Protein AF-A0A9N9RQM5-F1 (afdb_monomer)

Nearest PDB structures (foldseek):
  3gdj-assembly1_C  TM=2.547E-01  e=1.968E+00  Camelus dromedarius
  3gqp-assembly1_A  TM=2.039E-01  e=1.432E+00  Felis catus
  4oq5-assembly3_C  TM=1.806E-01  e=7.799E+00  Homo sapiens

pLDDT: mean 71.2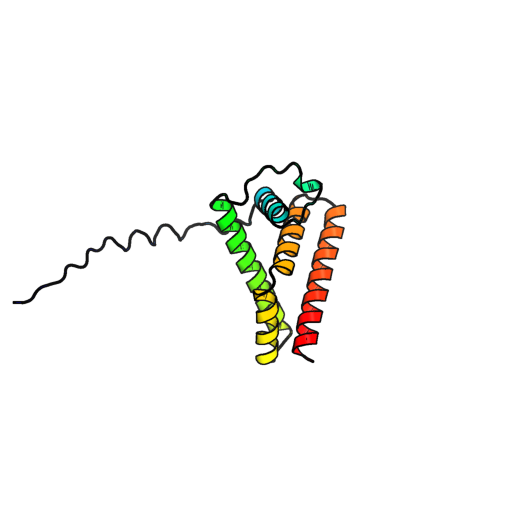, std 15.36, range [34.66, 91.44]

Mean predicted aligned error: 11.85 Å

Radius of gyration: 20.5 Å; Cα contacts (8 Å, |Δi|>4): 94; chains: 1; bounding box: 61×36×61 Å

Structure (mmCIF, N/CA/C/O backbone):
data_AF-A0A9N9RQM5-F1
#
_entry.id   AF-A0A9N9RQM5-F1
#
loop_
_atom_site.group_PDB
_atom_site.id
_atom_site.type_symbol
_atom_site.label_atom_id
_atom_site.label_alt_id
_atom_site.label_comp_id
_atom_site.label_asym_id
_atom_site.label_entity_id
_atom_site.label_seq_id
_atom_site.pdbx_PDB_ins_code
_atom_site.Cartn_x
_atom_site.Cartn_y
_atom_site.Cartn_z
_atom_site.occupancy
_atom_site.B_iso_or_equiv
_atom_site.auth_seq_id
_atom_site.auth_comp_id
_atom_site.auth_asym_id
_atom_site.auth_atom_id
_atom_site.pdbx_PDB_model_num
ATOM 1 N N . MET A 1 1 ? 39.853 -22.533 43.010 1.00 38.47 1 MET A N 1
ATOM 2 C CA . MET A 1 1 ? 40.010 -22.678 41.546 1.00 38.47 1 MET A CA 1
ATOM 3 C C . MET A 1 1 ? 38.904 -21.862 40.899 1.00 38.47 1 MET A C 1
ATOM 5 O O . MET A 1 1 ? 37.770 -22.312 40.886 1.00 38.47 1 MET A O 1
ATOM 9 N N . ASN A 1 2 ? 39.207 -20.633 40.472 1.00 35.62 2 ASN A N 1
ATOM 10 C CA . ASN A 1 2 ? 38.227 -19.718 39.881 1.00 35.62 2 ASN A CA 1
ATOM 11 C C . ASN A 1 2 ? 38.434 -19.708 38.367 1.00 35.62 2 ASN A C 1
ATOM 13 O O . ASN A 1 2 ? 39.427 -19.163 37.888 1.00 35.62 2 ASN A O 1
ATOM 17 N N . SER A 1 3 ? 37.516 -20.332 37.631 1.00 38.16 3 SER A N 1
ATOM 18 C CA . SER A 1 3 ? 37.518 -20.309 36.170 1.00 38.16 3 SER A CA 1
ATOM 19 C C . SER A 1 3 ? 36.866 -19.007 35.709 1.00 38.16 3 SER A C 1
ATOM 21 O O . SER A 1 3 ? 35.669 -18.802 35.899 1.00 38.16 3 SER A O 1
ATOM 23 N N . ARG A 1 4 ? 37.671 -18.086 35.174 1.00 44.53 4 ARG A N 1
ATOM 24 C CA . ARG A 1 4 ? 37.186 -16.876 34.506 1.00 44.53 4 ARG A CA 1
ATOM 25 C C . ARG A 1 4 ? 36.815 -17.250 33.076 1.00 44.53 4 ARG A C 1
ATOM 27 O O . ARG A 1 4 ? 37.693 -17.485 32.252 1.00 44.53 4 ARG A O 1
ATOM 34 N N . THR A 1 5 ? 35.520 -17.290 32.795 1.00 47.38 5 THR A N 1
ATOM 35 C CA . THR A 1 5 ? 34.986 -17.362 31.435 1.00 47.38 5 THR A CA 1
ATOM 36 C C . THR A 1 5 ? 35.332 -16.061 30.714 1.00 47.38 5 THR A C 1
ATOM 38 O O . THR A 1 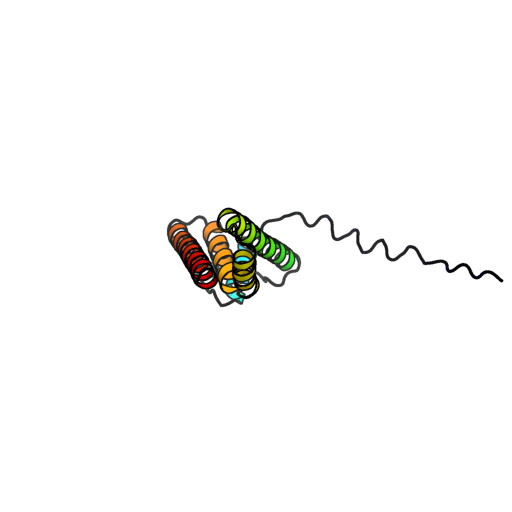5 ? 34.770 -15.007 31.006 1.00 47.38 5 THR A O 1
ATOM 41 N N . ILE A 1 6 ? 36.292 -16.126 29.795 1.00 49.62 6 ILE A N 1
ATOM 42 C CA . ILE A 1 6 ? 36.551 -15.069 28.819 1.00 49.62 6 ILE A CA 1
ATOM 43 C C . ILE A 1 6 ? 35.451 -15.204 27.766 1.00 49.62 6 ILE A C 1
ATOM 45 O O . ILE A 1 6 ? 35.511 -16.087 26.914 1.00 49.62 6 ILE A O 1
ATOM 49 N N . ILE A 1 7 ? 34.412 -14.376 27.865 1.00 50.72 7 ILE A N 1
ATOM 50 C CA . ILE A 1 7 ? 33.445 -14.214 26.779 1.00 50.72 7 ILE A CA 1
ATOM 51 C C . ILE A 1 7 ? 34.133 -13.333 25.738 1.00 50.72 7 ILE A C 1
ATOM 53 O O . ILE A 1 7 ? 34.409 -12.157 25.970 1.00 50.72 7 ILE A O 1
ATOM 57 N N . THR A 1 8 ? 34.488 -13.956 24.623 1.00 43.69 8 THR A N 1
ATOM 58 C CA . THR A 1 8 ? 35.089 -13.347 23.442 1.00 43.69 8 THR A CA 1
ATOM 59 C C . THR A 1 8 ? 34.199 -12.221 22.922 1.00 43.69 8 THR A C 1
ATOM 61 O O . THR A 1 8 ? 33.064 -12.431 22.501 1.00 43.69 8 THR A O 1
ATOM 64 N N . LEU A 1 9 ? 34.747 -11.007 22.955 1.00 40.41 9 LEU A N 1
ATOM 65 C CA . LEU A 1 9 ? 34.150 -9.743 22.528 1.00 40.41 9 LEU A CA 1
ATOM 66 C C . LEU A 1 9 ? 34.090 -9.623 20.987 1.00 40.41 9 LEU A C 1
ATOM 68 O O . LEU A 1 9 ? 34.455 -8.598 20.425 1.00 40.41 9 LEU A O 1
ATOM 72 N N . THR A 1 10 ? 33.709 -10.689 20.283 1.00 47.09 10 THR A N 1
ATOM 73 C CA . THR A 1 10 ? 33.681 -10.737 18.807 1.00 47.09 10 THR A CA 1
ATOM 74 C C . THR A 1 10 ? 32.272 -10.786 18.221 1.00 47.09 10 THR A C 1
ATOM 76 O O . THR A 1 10 ? 32.114 -10.628 17.016 1.00 47.09 10 THR A O 1
ATOM 79 N N . THR A 1 11 ? 31.230 -10.907 19.043 1.00 42.34 11 THR A N 1
ATOM 80 C CA . THR A 1 11 ? 29.828 -10.859 18.589 1.00 42.34 11 THR A CA 1
ATOM 81 C C . THR A 1 11 ? 29.234 -9.451 18.506 1.00 42.34 11 THR A C 1
ATOM 83 O O . THR A 1 11 ? 28.159 -9.298 17.934 1.00 42.34 11 THR A O 1
ATOM 86 N N . LEU A 1 12 ? 29.914 -8.405 18.998 1.00 39.84 12 LEU A N 1
ATOM 87 C CA . LEU A 1 12 ? 29.385 -7.031 18.938 1.00 39.84 12 LEU A CA 1
ATOM 88 C C . LEU A 1 12 ? 29.601 -6.312 17.594 1.00 39.84 12 LEU A C 1
ATOM 90 O O . LEU A 1 12 ? 28.979 -5.284 17.357 1.00 39.84 12 LEU A O 1
ATOM 94 N N . LEU A 1 13 ? 30.437 -6.842 16.696 1.00 40.22 13 LEU A N 1
ATOM 95 C CA . LEU A 1 13 ? 30.751 -6.190 15.413 1.00 40.22 13 LEU A CA 1
ATOM 96 C C . LEU A 1 13 ? 29.764 -6.511 14.276 1.00 40.22 13 LEU A C 1
ATOM 98 O O . LEU A 1 13 ? 29.817 -5.873 13.230 1.00 40.22 13 LEU A O 1
ATOM 102 N N . LEU A 1 14 ? 28.837 -7.454 14.472 1.00 39.91 14 LEU A N 1
ATOM 103 C CA . LEU A 1 14 ? 27.816 -7.798 13.469 1.00 39.91 14 LEU A CA 1
ATOM 104 C C . LEU A 1 14 ? 26.529 -6.964 13.580 1.00 39.91 14 LEU A C 1
ATOM 106 O O . LEU A 1 14 ? 25.704 -7.017 12.676 1.00 39.91 14 LEU A O 1
ATOM 110 N N . LEU A 1 15 ? 26.370 -6.166 14.641 1.00 41.12 15 LEU A N 1
ATOM 111 C CA . LEU A 1 15 ? 25.215 -5.273 14.814 1.00 41.12 15 LEU A CA 1
ATOM 112 C C . LEU A 1 15 ? 25.461 -3.852 14.281 1.00 41.12 15 LEU A C 1
ATOM 114 O O . LEU A 1 15 ? 24.518 -3.090 14.132 1.00 41.12 15 LEU A O 1
ATOM 118 N N . TRP A 1 16 ? 26.704 -3.499 13.943 1.00 36.19 16 TRP A N 1
ATOM 119 C CA . TRP A 1 16 ? 27.095 -2.148 13.506 1.00 36.19 16 TRP A CA 1
ATOM 120 C C . TRP A 1 16 ? 27.118 -1.942 11.983 1.00 36.19 16 TRP A C 1
ATOM 122 O O . TRP A 1 16 ? 27.678 -0.964 11.504 1.00 36.19 16 TRP A O 1
ATOM 132 N N . ASN A 1 17 ? 26.512 -2.844 11.207 1.00 34.66 17 ASN A N 1
ATOM 133 C CA . ASN A 1 17 ? 26.301 -2.644 9.764 1.00 34.66 17 ASN A CA 1
ATOM 134 C C . ASN A 1 17 ? 24.818 -2.504 9.385 1.00 34.66 17 ASN A C 1
ATOM 136 O O . ASN A 1 17 ? 24.489 -2.519 8.204 1.00 34.66 17 ASN A O 1
ATOM 140 N N . ILE A 1 18 ? 23.919 -2.379 10.368 1.00 43.28 18 ILE A N 1
ATOM 141 C CA . ILE A 1 18 ? 22.480 -2.191 10.114 1.00 43.28 18 ILE A CA 1
ATOM 142 C C . ILE A 1 18 ? 22.096 -0.697 10.159 1.00 43.28 18 ILE A C 1
ATOM 144 O O . ILE A 1 18 ? 21.111 -0.295 9.550 1.00 43.28 18 ILE A O 1
ATOM 148 N N . ASP A 1 19 ? 22.918 0.153 10.778 1.00 34.97 19 ASP A N 1
ATOM 149 C CA . ASP A 1 19 ? 22.545 1.529 11.137 1.00 34.97 19 ASP A CA 1
ATOM 150 C C . ASP A 1 19 ? 22.971 2.611 10.136 1.00 34.97 19 ASP A C 1
ATOM 152 O O . ASP A 1 19 ? 23.360 3.698 10.545 1.00 34.97 19 ASP A O 1
ATOM 156 N N . LEU A 1 20 ? 22.901 2.354 8.828 1.00 38.28 20 LEU A N 1
ATOM 157 C CA . LEU A 1 20 ? 23.023 3.414 7.808 1.00 38.28 20 LEU A CA 1
ATOM 158 C C . LEU A 1 20 ? 22.373 3.025 6.469 1.00 38.28 20 LEU A C 1
ATOM 160 O O . LEU A 1 20 ? 22.788 3.490 5.409 1.00 38.28 20 LEU A O 1
ATOM 164 N N . ILE A 1 21 ? 21.324 2.194 6.496 1.00 46.94 21 ILE A N 1
ATOM 165 C CA . ILE A 1 21 ? 20.385 2.169 5.370 1.00 46.94 21 ILE A CA 1
ATOM 166 C C . ILE A 1 21 ? 19.587 3.461 5.501 1.00 46.94 21 ILE A C 1
ATOM 168 O O . ILE A 1 21 ? 18.619 3.534 6.255 1.00 46.94 21 ILE A O 1
ATOM 172 N N . SER A 1 22 ? 20.101 4.502 4.843 1.00 42.66 22 SER A N 1
ATOM 173 C CA . SER A 1 22 ? 19.377 5.725 4.512 1.00 42.66 22 SER A CA 1
ATOM 174 C C . SER A 1 22 ? 17.916 5.382 4.234 1.00 42.66 22 SER A C 1
ATOM 176 O O . SER A 1 22 ? 17.657 4.412 3.521 1.00 42.66 22 SER A O 1
ATOM 178 N N . CYS A 1 23 ? 16.987 6.153 4.804 1.00 52.00 23 CYS A N 1
ATOM 179 C CA . CYS A 1 23 ? 15.567 6.127 4.457 1.00 52.00 23 CYS A CA 1
ATOM 180 C C . CYS A 1 23 ? 15.396 6.556 2.990 1.00 52.00 23 CYS A C 1
ATOM 182 O O . CYS A 1 23 ? 14.928 7.655 2.704 1.00 52.00 23 CYS A O 1
ATOM 184 N N . GLU A 1 24 ? 15.868 5.744 2.053 1.00 65.81 24 GLU A N 1
ATOM 185 C CA . GLU A 1 24 ? 15.597 5.921 0.641 1.00 65.81 24 GLU A CA 1
ATOM 186 C C . GLU A 1 24 ? 14.201 5.370 0.397 1.00 65.81 24 GLU A C 1
ATOM 188 O O . GLU A 1 24 ? 13.954 4.166 0.508 1.00 65.81 24 GLU A O 1
ATOM 193 N N . GLU A 1 25 ? 13.281 6.285 0.100 1.00 79.50 25 GLU A N 1
ATOM 194 C CA . GLU A 1 25 ? 12.002 5.941 -0.505 1.00 79.50 25 GLU A CA 1
ATOM 195 C C . GLU A 1 25 ? 12.253 4.961 -1.666 1.00 79.50 25 GLU A C 1
ATOM 197 O O . GLU A 1 25 ? 13.197 5.154 -2.447 1.00 79.50 25 GLU A O 1
ATOM 202 N N . PRO A 1 26 ? 11.463 3.880 -1.782 1.00 86.75 26 PRO A N 1
ATOM 203 C CA . PRO A 1 26 ? 11.657 2.898 -2.836 1.00 86.75 26 PRO A CA 1
ATOM 204 C C . PRO A 1 26 ? 11.563 3.573 -4.207 1.00 86.75 26 PRO A C 1
ATOM 206 O O . PRO A 1 26 ? 10.676 4.386 -4.462 1.00 86.75 26 PRO A O 1
ATOM 209 N N . SER A 1 27 ? 12.474 3.216 -5.115 1.00 88.56 27 SER A N 1
ATOM 210 C CA . SER A 1 27 ? 12.447 3.770 -6.469 1.00 88.56 27 SER A CA 1
ATOM 211 C C . SER A 1 27 ? 11.174 3.361 -7.216 1.00 88.56 27 SER A C 1
ATOM 213 O O . SER A 1 27 ? 10.526 2.359 -6.888 1.00 88.56 27 SER A O 1
ATOM 215 N N . PHE A 1 28 ? 10.850 4.094 -8.284 1.00 88.31 28 PHE A N 1
ATOM 216 C CA . PHE A 1 28 ? 9.765 3.728 -9.193 1.00 88.31 28 PHE A CA 1
ATOM 217 C C . PHE A 1 28 ? 9.877 2.266 -9.654 1.00 88.31 28 PHE A C 1
ATOM 219 O O . PHE A 1 28 ? 8.900 1.520 -9.604 1.00 88.31 28 PHE A O 1
ATOM 226 N N . GLU A 1 29 ? 11.069 1.829 -10.062 1.00 89.69 29 GLU A N 1
ATOM 227 C CA . GLU A 1 29 ? 11.309 0.470 -10.546 1.00 89.69 29 GLU A CA 1
ATOM 228 C C . GLU A 1 29 ? 11.026 -0.574 -9.463 1.00 89.69 29 GLU A C 1
ATOM 230 O O . GLU A 1 29 ? 10.454 -1.624 -9.759 1.00 89.69 29 GLU A O 1
ATOM 235 N N . CYS A 1 30 ? 11.370 -0.265 -8.210 1.00 90.94 30 CYS A N 1
ATOM 236 C CA . CYS A 1 30 ? 11.059 -1.096 -7.054 1.00 90.94 30 CYS A CA 1
ATOM 237 C C . CYS A 1 30 ? 9.556 -1.234 -6.818 1.00 90.94 30 CYS A C 1
ATOM 239 O O . CYS A 1 30 ? 9.042 -2.351 -6.707 1.00 90.94 30 CYS A O 1
ATOM 241 N N . LEU A 1 31 ? 8.847 -0.106 -6.777 1.00 89.94 31 LEU A N 1
ATOM 242 C CA . LEU A 1 31 ? 7.401 -0.056 -6.562 1.00 89.94 31 LEU A CA 1
ATOM 243 C C . LEU A 1 31 ? 6.635 -0.750 -7.703 1.00 89.94 31 LEU A C 1
ATOM 245 O O . LEU A 1 31 ? 5.712 -1.535 -7.459 1.00 89.94 31 LEU A O 1
ATOM 249 N N . ALA A 1 32 ? 7.047 -0.523 -8.953 1.00 89.38 32 ALA A N 1
ATOM 250 C CA . ALA A 1 32 ? 6.439 -1.115 -10.142 1.00 89.38 32 ALA A CA 1
ATOM 251 C C . ALA A 1 32 ? 6.682 -2.631 -10.228 1.00 89.38 32 ALA A C 1
ATOM 253 O O . ALA A 1 32 ? 5.743 -3.398 -10.467 1.00 89.38 32 ALA A O 1
ATOM 254 N N . ALA A 1 33 ? 7.917 -3.089 -9.985 1.00 90.19 33 ALA A N 1
ATOM 255 C CA . ALA A 1 33 ? 8.244 -4.514 -9.959 1.00 90.19 33 ALA A CA 1
ATOM 256 C C . ALA A 1 33 ? 7.502 -5.247 -8.831 1.00 90.19 33 ALA A C 1
ATOM 258 O O . ALA A 1 33 ? 6.942 -6.324 -9.056 1.00 90.19 33 ALA A O 1
ATOM 259 N N . TYR A 1 34 ? 7.425 -4.639 -7.642 1.00 91.44 34 TYR A N 1
ATOM 260 C CA . TYR A 1 34 ? 6.656 -5.186 -6.528 1.00 91.44 34 TYR A CA 1
ATOM 261 C C . TYR A 1 34 ? 5.170 -5.305 -6.876 1.00 91.44 34 TYR A C 1
ATOM 263 O O . TYR A 1 34 ? 4.596 -6.385 -6.727 1.00 91.44 34 TYR A O 1
ATOM 271 N N . SER A 1 35 ? 4.558 -4.245 -7.411 1.00 88.31 35 SER A N 1
ATOM 272 C CA . SER A 1 35 ? 3.146 -4.248 -7.819 1.00 88.31 35 SER A CA 1
ATOM 273 C C . SER A 1 35 ? 2.851 -5.374 -8.818 1.00 88.31 35 SER A C 1
ATOM 275 O O . SER A 1 35 ? 1.932 -6.172 -8.616 1.00 88.31 35 SER A O 1
ATOM 277 N N . LYS A 1 36 ? 3.708 -5.531 -9.834 1.00 87.50 36 LYS A N 1
ATOM 278 C CA . LYS A 1 36 ? 3.626 -6.619 -10.821 1.00 87.50 36 LYS A CA 1
ATOM 279 C C . LYS A 1 36 ? 3.713 -8.005 -10.169 1.00 87.50 36 LYS A C 1
ATOM 281 O O . LYS A 1 36 ? 2.915 -8.888 -10.480 1.00 87.50 36 LYS A O 1
ATOM 286 N N . SER A 1 37 ? 4.629 -8.194 -9.213 1.00 88.25 37 SER A N 1
ATOM 287 C CA . SER A 1 37 ? 4.796 -9.463 -8.479 1.00 88.25 37 SER A CA 1
ATOM 288 C C . SER A 1 37 ? 3.564 -9.863 -7.654 1.00 88.25 37 SER A C 1
ATOM 290 O O . SER A 1 37 ? 3.321 -11.049 -7.435 1.00 88.25 37 SER A O 1
ATOM 292 N N . ARG A 1 38 ? 2.753 -8.882 -7.233 1.00 87.44 38 ARG A N 1
ATOM 293 C CA . ARG A 1 38 ? 1.492 -9.086 -6.503 1.00 87.44 38 ARG A CA 1
ATOM 294 C C . ARG A 1 38 ? 0.280 -9.262 -7.421 1.00 87.44 38 ARG A C 1
ATOM 296 O O . ARG A 1 38 ? -0.844 -9.316 -6.936 1.00 87.44 38 ARG A O 1
ATOM 303 N N . GLY A 1 39 ? 0.490 -9.355 -8.735 1.00 84.38 39 GLY A N 1
ATOM 304 C CA . GLY A 1 39 ? -0.587 -9.472 -9.718 1.00 84.38 39 GLY A CA 1
ATOM 305 C C . GLY A 1 39 ? -1.300 -8.150 -10.020 1.00 84.38 39 GLY A C 1
ATOM 306 O O . GLY A 1 39 ? -2.283 -8.152 -10.758 1.00 84.38 39 GLY A O 1
ATOM 307 N N . LEU A 1 40 ? -0.797 -7.021 -9.508 1.00 81.31 40 LEU A N 1
ATOM 308 C CA . LEU A 1 40 ? -1.300 -5.676 -9.793 1.00 81.31 40 LEU A CA 1
ATOM 309 C C . LEU A 1 40 ? -0.673 -5.157 -11.094 1.00 81.31 40 LEU A C 1
ATOM 311 O O . LEU A 1 40 ? 0.081 -4.185 -11.111 1.00 81.31 40 LEU A O 1
ATOM 315 N N . ASN A 1 41 ? -0.925 -5.879 -12.184 1.00 76.12 41 ASN A N 1
ATOM 316 C CA . ASN A 1 41 ? -0.312 -5.614 -13.479 1.00 76.12 41 ASN A CA 1
ATOM 317 C C . ASN A 1 41 ? -0.951 -4.384 -14.13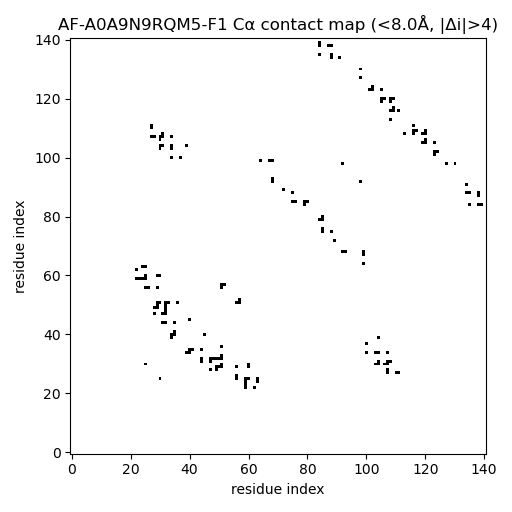7 1.00 76.12 41 ASN A C 1
ATOM 319 O O . ASN A 1 41 ? -2.104 -4.440 -14.558 1.00 76.12 41 ASN A O 1
ATOM 323 N N . GLU A 1 42 ? -0.183 -3.306 -14.276 1.00 81.44 42 GLU A N 1
ATOM 324 C CA . GLU A 1 42 ? -0.542 -2.142 -15.090 1.00 81.44 42 GLU A CA 1
ATOM 325 C C . GLU A 1 42 ? 0.269 -2.161 -16.397 1.00 81.44 42 GLU A C 1
ATOM 327 O O . GLU A 1 42 ? 1.468 -2.473 -16.358 1.00 81.44 42 GLU A O 1
ATOM 332 N N . PRO A 1 43 ? -0.332 -1.824 -17.555 1.00 81.56 43 PRO A N 1
ATOM 333 C CA . PRO A 1 43 ? 0.384 -1.718 -18.827 1.00 81.56 43 PRO A CA 1
ATOM 334 C C . PRO A 1 43 ? 1.642 -0.843 -18.755 1.00 81.56 43 PRO A C 1
ATOM 336 O O . PRO A 1 43 ? 2.649 -1.120 -19.409 1.00 81.56 43 PRO A O 1
ATOM 339 N N . GLU A 1 44 ? 1.607 0.181 -17.910 1.00 83.75 44 GLU A N 1
ATOM 340 C CA . GLU A 1 44 ? 2.688 1.119 -17.651 1.00 83.75 44 GLU A CA 1
ATOM 341 C C . GLU A 1 44 ? 3.880 0.465 -16.953 1.00 83.75 44 GLU A C 1
ATOM 343 O O . GLU A 1 44 ? 4.984 0.973 -17.067 1.00 83.75 44 GLU A O 1
ATOM 348 N N . PHE A 1 45 ? 3.718 -0.682 -16.293 1.00 86.88 45 PHE A N 1
ATOM 349 C CA . PHE A 1 45 ? 4.826 -1.416 -15.672 1.00 86.88 45 PHE A CA 1
ATOM 350 C C . PHE A 1 45 ? 5.436 -2.468 -16.610 1.00 86.88 45 PHE A C 1
ATOM 352 O O . PHE A 1 45 ? 6.419 -3.120 -16.259 1.00 86.88 45 PHE A O 1
ATOM 359 N N . ASN A 1 46 ? 4.891 -2.664 -17.818 1.00 84.50 46 ASN A N 1
ATOM 360 C CA . ASN A 1 46 ? 5.333 -3.735 -18.721 1.00 84.50 46 ASN A CA 1
ATOM 361 C C . ASN A 1 46 ? 6.794 -3.604 -19.163 1.00 84.50 46 ASN A C 1
ATOM 363 O O . ASN A 1 46 ? 7.444 -4.618 -19.413 1.00 84.50 46 ASN A O 1
ATOM 367 N N . HIS A 1 47 ? 7.309 -2.376 -19.235 1.00 84.00 47 HIS A N 1
ATOM 368 C CA . HIS A 1 47 ? 8.699 -2.100 -19.589 1.00 84.00 47 HIS A CA 1
ATOM 369 C C . HIS A 1 47 ? 9.663 -2.224 -18.396 1.00 84.00 47 HIS A C 1
ATOM 371 O O . HIS A 1 47 ? 10.877 -2.195 -18.588 1.00 84.00 47 HIS A O 1
ATOM 377 N N . VAL A 1 48 ? 9.146 -2.393 -17.174 1.00 84.56 48 VAL A N 1
ATOM 378 C CA . VAL A 1 48 ? 9.958 -2.591 -15.973 1.00 84.56 48 VAL A CA 1
ATOM 379 C C . VAL A 1 48 ? 10.355 -4.066 -15.884 1.00 84.56 48 VAL A C 1
ATOM 381 O O . VAL A 1 48 ? 9.533 -4.950 -15.624 1.00 84.56 48 VAL A O 1
ATOM 384 N N . THR A 1 49 ? 11.641 -4.333 -16.114 1.00 82.81 49 THR A N 1
ATOM 385 C CA . THR A 1 49 ? 12.276 -5.655 -15.950 1.00 82.81 49 THR A CA 1
ATOM 386 C C . THR A 1 49 ? 13.053 -5.771 -14.637 1.00 82.81 49 THR A C 1
ATOM 388 O O . THR A 1 49 ? 13.832 -6.705 -14.462 1.00 82.81 49 THR A O 1
ATOM 391 N N . TYR A 1 50 ? 12.888 -4.794 -13.743 1.00 82.12 50 TYR A N 1
ATOM 392 C CA . TYR A 1 50 ? 13.579 -4.725 -12.462 1.00 82.12 50 TYR A CA 1
ATOM 393 C C . TYR A 1 50 ? 13.130 -5.853 -11.525 1.00 82.12 50 TYR A C 1
ATOM 395 O O . TYR A 1 50 ? 11.959 -6.228 -11.498 1.00 82.12 50 TYR A O 1
ATOM 403 N N . ASP A 1 51 ? 14.073 -6.388 -10.756 1.00 81.81 51 ASP A N 1
ATOM 404 C CA . ASP A 1 51 ? 13.840 -7.469 -9.806 1.00 81.81 51 ASP A CA 1
ATOM 405 C C . ASP A 1 51 ? 13.554 -6.898 -8.410 1.00 81.81 51 ASP A C 1
ATOM 407 O O . ASP A 1 51 ? 14.443 -6.381 -7.733 1.00 81.81 51 ASP A O 1
ATOM 411 N N . SER A 1 52 ? 12.306 -7.009 -7.952 1.00 81.06 52 SER A N 1
ATOM 412 C CA . SER A 1 52 ? 11.905 -6.537 -6.621 1.00 81.06 52 SER A CA 1
ATOM 413 C C . SER A 1 52 ? 12.508 -7.353 -5.470 1.00 81.06 52 SER A C 1
ATOM 415 O O . SER A 1 52 ? 12.355 -6.965 -4.314 1.00 81.06 52 SER A O 1
ATOM 417 N N . SER A 1 53 ? 13.173 -8.482 -5.750 1.00 85.56 53 SER A N 1
ATOM 418 C CA . SER A 1 53 ? 13.851 -9.306 -4.740 1.00 85.56 53 SER A CA 1
ATOM 419 C C . SER A 1 53 ? 15.281 -8.851 -4.428 1.00 85.56 53 SER A C 1
ATOM 421 O O . SER A 1 53 ? 15.912 -9.384 -3.513 1.00 85.56 53 SER A O 1
ATOM 423 N N . GLN A 1 54 ? 15.784 -7.834 -5.136 1.00 87.38 54 GLN A N 1
ATOM 424 C CA . GLN A 1 54 ? 17.085 -7.238 -4.846 1.00 87.38 54 GLN A CA 1
ATOM 425 C C . GLN A 1 54 ? 17.134 -6.702 -3.400 1.00 87.38 54 GLN A C 1
ATOM 427 O O . GLN A 1 54 ? 16.185 -6.033 -2.981 1.00 87.38 54 GLN A O 1
ATOM 432 N N . PRO A 1 55 ? 18.217 -6.933 -2.628 1.00 87.25 55 PRO A N 1
ATOM 433 C CA . PRO A 1 55 ? 18.260 -6.619 -1.195 1.00 87.25 55 PRO A CA 1
ATOM 434 C C . PRO A 1 55 ? 17.906 -5.170 -0.842 1.00 87.25 55 PRO A C 1
ATOM 436 O O . PRO A 1 55 ? 17.160 -4.936 0.105 1.00 87.25 55 PRO A O 1
ATOM 439 N N . GLN A 1 56 ? 18.391 -4.205 -1.627 1.00 84.31 56 GLN A N 1
ATOM 440 C CA . GLN A 1 56 ? 18.079 -2.785 -1.459 1.00 84.31 56 GLN A CA 1
ATOM 441 C C . GLN A 1 56 ? 16.590 -2.491 -1.670 1.00 84.31 56 GLN A C 1
ATOM 443 O O . GLN A 1 56 ? 15.992 -1.729 -0.919 1.00 84.31 56 GLN A O 1
ATOM 448 N N . CYS A 1 57 ? 15.974 -3.163 -2.641 1.00 86.81 57 CYS A N 1
ATOM 449 C CA . CYS A 1 57 ? 14.564 -3.010 -2.955 1.00 86.81 57 CYS A CA 1
ATOM 450 C C . CYS A 1 57 ? 13.687 -3.622 -1.865 1.00 86.81 57 CYS A C 1
ATOM 452 O O . CYS A 1 57 ? 12.735 -3.004 -1.405 1.00 86.81 57 CYS A O 1
ATOM 454 N N . VAL A 1 58 ? 14.056 -4.817 -1.395 1.00 89.31 58 VAL A N 1
ATOM 455 C CA . VAL A 1 58 ? 13.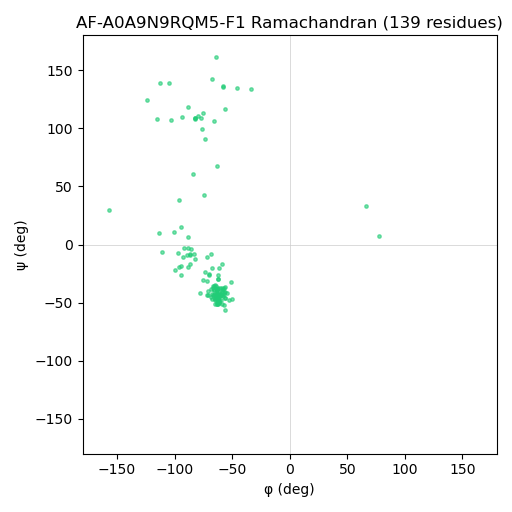383 -5.496 -0.283 1.00 89.31 58 VAL A CA 1
ATOM 456 C C . VAL A 1 58 ? 13.458 -4.654 0.990 1.00 89.31 58 VAL A C 1
ATOM 458 O O . VAL A 1 58 ? 12.455 -4.519 1.688 1.00 89.31 58 VAL A O 1
ATOM 461 N N . ALA A 1 59 ? 14.623 -4.073 1.291 1.00 87.19 59 ALA A N 1
ATOM 462 C CA . ALA A 1 59 ? 14.795 -3.202 2.448 1.00 87.19 59 ALA A CA 1
ATOM 463 C C . ALA A 1 59 ? 13.928 -1.937 2.341 1.00 87.19 59 ALA A C 1
ATOM 465 O O . ALA A 1 59 ? 13.169 -1.656 3.269 1.00 87.19 59 ALA A O 1
ATOM 466 N N . ALA A 1 60 ? 13.978 -1.235 1.204 1.00 85.56 60 ALA A N 1
ATOM 467 C CA . ALA A 1 60 ? 13.188 -0.028 0.967 1.00 85.56 60 ALA A CA 1
ATOM 468 C C . ALA A 1 60 ? 11.676 -0.312 0.993 1.00 85.56 60 ALA A C 1
ATOM 470 O O . ALA A 1 60 ? 10.932 0.367 1.690 1.00 85.56 60 ALA A O 1
ATOM 471 N N . LEU A 1 61 ? 11.210 -1.373 0.324 1.00 88.06 61 LEU A N 1
ATOM 472 C CA . LEU A 1 61 ? 9.796 -1.773 0.318 1.00 88.06 61 LEU A CA 1
ATOM 473 C C . LEU A 1 61 ? 9.302 -2.197 1.702 1.00 88.06 61 LEU A C 1
ATOM 475 O O . LEU A 1 61 ? 8.152 -1.926 2.052 1.00 88.06 61 LEU A O 1
ATOM 479 N N . ARG A 1 62 ? 10.154 -2.852 2.500 1.00 89.31 62 ARG A N 1
ATOM 480 C CA . ARG A 1 62 ? 9.828 -3.193 3.886 1.00 89.31 62 ARG A CA 1
ATOM 481 C C . ARG A 1 62 ? 9.654 -1.933 4.727 1.00 89.31 62 ARG A C 1
ATOM 483 O O . ARG A 1 62 ? 8.623 -1.796 5.374 1.00 89.31 62 ARG A O 1
ATOM 490 N N . GLN A 1 63 ? 10.620 -1.016 4.684 1.00 86.81 63 GLN A N 1
ATOM 491 C CA . GLN A 1 63 ? 10.534 0.255 5.408 1.00 86.81 63 GLN A CA 1
ATOM 492 C C . GLN A 1 63 ? 9.315 1.070 4.967 1.00 86.81 63 GLN A C 1
ATOM 494 O O . GLN A 1 63 ? 8.581 1.578 5.809 1.00 86.81 63 GLN A O 1
ATOM 499 N N . PHE A 1 64 ? 9.052 1.127 3.662 1.00 86.19 64 PHE A N 1
ATOM 500 C CA . PHE A 1 64 ? 7.902 1.823 3.098 1.00 86.19 64 PHE A CA 1
ATOM 501 C C . PHE A 1 64 ? 6.570 1.217 3.556 1.00 86.19 64 PHE A C 1
ATOM 503 O O . PHE A 1 64 ? 5.671 1.930 3.990 1.00 86.19 64 PHE A O 1
ATOM 510 N N . THR A 1 65 ? 6.464 -0.113 3.547 1.00 86.06 65 THR A N 1
ATOM 511 C CA . THR A 1 65 ? 5.294 -0.835 4.069 1.00 86.06 65 THR A CA 1
ATOM 512 C C . THR A 1 65 ? 5.077 -0.560 5.558 1.00 86.06 65 THR A C 1
ATOM 514 O O . THR A 1 65 ? 3.948 -0.318 5.988 1.00 86.06 65 THR A O 1
ATOM 517 N N . ASP A 1 66 ? 6.150 -0.582 6.349 1.00 85.06 66 ASP A N 1
ATOM 518 C CA . ASP A 1 66 ? 6.090 -0.306 7.784 1.00 85.06 66 ASP A CA 1
ATOM 519 C C . ASP A 1 66 ? 5.684 1.156 8.048 1.00 85.06 66 ASP A C 1
ATOM 521 O O . ASP A 1 66 ? 4.850 1.408 8.921 1.00 85.06 66 ASP A O 1
ATOM 525 N N . LYS A 1 67 ? 6.179 2.106 7.241 1.00 83.38 67 LYS A N 1
ATOM 526 C CA . LYS A 1 67 ? 5.770 3.517 7.277 1.00 83.38 67 LYS A CA 1
ATOM 527 C C . LYS A 1 67 ? 4.286 3.684 6.953 1.00 83.38 67 LYS A C 1
ATOM 529 O O . LYS A 1 67 ? 3.577 4.274 7.756 1.00 83.38 67 LYS A O 1
ATOM 534 N N . ILE A 1 68 ? 3.797 3.116 5.844 1.00 81.62 68 ILE A N 1
ATOM 535 C CA . ILE A 1 68 ? 2.371 3.166 5.467 1.00 81.62 68 ILE A CA 1
ATOM 536 C C . ILE A 1 68 ? 1.498 2.677 6.626 1.00 81.62 68 ILE A C 1
ATOM 538 O O . ILE A 1 68 ? 0.526 3.327 7.001 1.00 81.62 68 ILE A O 1
ATOM 542 N N . ARG A 1 69 ? 1.855 1.538 7.229 1.00 78.56 69 ARG A N 1
ATOM 543 C CA . ARG A 1 69 ? 1.111 0.987 8.368 1.00 78.56 69 ARG A CA 1
ATOM 544 C C . ARG A 1 69 ? 1.146 1.913 9.580 1.00 78.56 69 ARG A C 1
ATOM 546 O O . ARG A 1 69 ? 0.116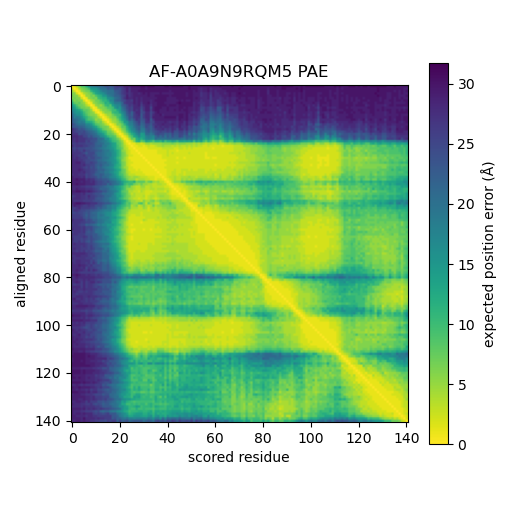 2.077 10.228 1.00 78.56 69 ARG A O 1
ATOM 553 N N . SER A 1 70 ? 2.296 2.515 9.878 1.00 79.00 70 SER A N 1
ATOM 554 C CA . SER A 1 70 ? 2.425 3.493 10.961 1.00 79.00 70 SER A CA 1
ATOM 555 C C . SER A 1 70 ? 1.539 4.718 10.725 1.00 79.00 70 SER A C 1
ATOM 557 O O . SER A 1 70 ? 0.784 5.087 11.620 1.00 79.00 70 SER A O 1
ATOM 559 N N . ASP A 1 71 ? 1.572 5.291 9.520 1.00 75.88 71 ASP A N 1
ATOM 560 C CA . ASP A 1 71 ? 0.785 6.472 9.149 1.00 75.88 71 ASP A CA 1
ATOM 561 C C . ASP A 1 71 ? -0.722 6.190 9.259 1.00 75.88 71 ASP A C 1
ATOM 563 O O . ASP A 1 71 ? -1.482 7.009 9.779 1.00 75.88 71 ASP A O 1
ATOM 567 N N . ILE A 1 72 ? -1.166 4.999 8.835 1.00 74.44 72 ILE A N 1
ATOM 568 C CA . ILE A 1 72 ? -2.558 4.564 9.011 1.00 74.44 72 ILE A CA 1
ATOM 569 C C . ILE A 1 72 ? -2.907 4.499 10.498 1.00 74.44 72 ILE A C 1
ATOM 571 O O . ILE A 1 72 ? -3.923 5.055 10.901 1.00 74.44 72 ILE A O 1
ATOM 575 N N . ILE A 1 73 ? -2.092 3.833 11.322 1.00 74.31 73 ILE A N 1
ATOM 576 C CA . ILE A 1 73 ? -2.350 3.692 12.765 1.00 74.31 73 ILE A CA 1
ATOM 577 C C . ILE A 1 73 ? -2.430 5.066 13.440 1.00 74.31 73 ILE A C 1
ATOM 579 O O . ILE A 1 73 ? -3.334 5.297 14.246 1.00 74.31 73 ILE A O 1
ATOM 583 N N . GLU A 1 74 ? -1.519 5.979 13.100 1.00 73.81 74 GLU A N 1
ATOM 584 C CA . GLU A 1 74 ? -1.528 7.354 13.596 1.00 73.81 74 GLU A CA 1
ATOM 585 C C . GLU A 1 74 ? -2.836 8.054 13.212 1.00 73.81 74 GLU A C 1
ATOM 587 O O . GLU A 1 74 ? -3.561 8.523 14.092 1.00 73.81 74 GLU A O 1
ATOM 592 N N . LYS A 1 75 ? -3.225 8.010 11.932 1.00 71.75 75 LYS A N 1
ATOM 593 C CA . LYS A 1 75 ? -4.491 8.590 11.460 1.00 71.75 75 LYS A CA 1
ATOM 594 C C . LYS A 1 75 ? -5.718 7.963 12.116 1.00 71.75 75 LYS A C 1
ATOM 596 O O . LYS A 1 75 ? -6.658 8.676 12.453 1.00 71.75 75 LYS A O 1
ATOM 601 N N . MET A 1 76 ? -5.708 6.655 12.366 1.00 69.38 76 MET A N 1
ATOM 602 C CA . MET A 1 76 ? -6.784 5.973 13.094 1.00 69.38 76 MET A CA 1
ATOM 603 C C . MET A 1 76 ? -6.873 6.434 14.556 1.00 69.38 76 MET A C 1
ATOM 605 O O . MET A 1 76 ? -7.968 6.537 15.111 1.00 69.38 76 MET A O 1
ATOM 609 N N . SER A 1 77 ? -5.736 6.723 15.190 1.00 68.88 77 SER A N 1
ATOM 610 C CA . SER A 1 77 ? -5.701 7.234 16.564 1.00 68.88 77 SER A CA 1
ATOM 611 C C . SER A 1 77 ? -6.224 8.671 16.687 1.00 68.88 77 SER A C 1
ATOM 613 O O . SER A 1 77 ? -6.736 9.041 17.742 1.00 68.88 77 SER A O 1
ATOM 615 N N . GLU A 1 78 ? -6.162 9.462 15.610 1.00 69.56 78 GLU A N 1
ATOM 616 C CA . GLU A 1 78 ? -6.747 10.810 15.554 1.00 69.56 78 GLU A CA 1
ATOM 617 C C . GLU A 1 78 ? -8.285 10.777 15.497 1.00 69.56 78 GLU A C 1
ATOM 619 O O . GLU A 1 78 ? -8.941 11.683 16.013 1.00 69.56 78 GLU A O 1
ATOM 624 N N . ILE A 1 79 ? -8.869 9.742 14.881 1.00 67.06 79 ILE A N 1
ATOM 625 C CA . ILE A 1 79 ? -10.318 9.651 14.617 1.00 67.06 79 ILE A CA 1
ATOM 626 C C . ILE A 1 79 ? -11.089 8.788 15.623 1.00 67.06 79 ILE A C 1
ATOM 628 O O . ILE A 1 79 ? -12.299 8.957 15.762 1.00 67.06 79 ILE A O 1
ATOM 632 N N . SER A 1 80 ? -10.424 7.871 16.332 1.00 62.41 80 SER A N 1
ATOM 633 C CA . SER A 1 80 ? -11.056 6.974 17.306 1.00 62.41 80 SER A CA 1
ATOM 634 C C . SER A 1 80 ? -10.397 7.095 18.674 1.00 62.41 80 SER A C 1
ATOM 636 O O . SER A 1 80 ? -9.204 6.844 18.825 1.00 62.41 80 SER A O 1
ATOM 638 N N . THR A 1 81 ? -11.197 7.396 19.699 1.00 64.25 81 THR A N 1
ATOM 639 C CA . THR A 1 81 ? -10.742 7.488 21.097 1.00 64.25 81 THR A CA 1
ATOM 640 C C . THR A 1 81 ? -10.990 6.214 21.912 1.00 64.25 81 THR A C 1
ATOM 642 O O . THR A 1 81 ? -10.514 6.124 23.044 1.00 64.25 81 THR A O 1
ATOM 645 N N . ASP A 1 82 ? -11.696 5.214 21.367 1.00 76.81 82 ASP A N 1
ATOM 646 C CA . ASP A 1 82 ? -11.975 3.946 22.053 1.00 76.81 82 ASP A CA 1
ATOM 647 C C . ASP A 1 82 ? -10.851 2.910 21.810 1.00 76.81 82 ASP A C 1
ATOM 649 O O . ASP A 1 82 ? -10.655 2.450 20.678 1.00 76.81 82 ASP A O 1
ATOM 653 N N . PRO A 1 83 ? -10.146 2.448 22.865 1.00 74.19 83 PRO A N 1
ATOM 654 C CA . PRO A 1 83 ? -9.068 1.461 22.747 1.00 74.19 83 PRO A CA 1
ATOM 655 C C . PRO A 1 83 ? -9.482 0.093 22.174 1.00 74.19 83 PRO A C 1
ATOM 657 O O . PRO A 1 83 ? -8.624 -0.697 21.770 1.00 74.19 83 PRO A O 1
ATOM 660 N N . SER A 1 84 ? -10.766 -0.266 22.213 1.00 76.88 84 SER A N 1
ATOM 661 C CA . SER A 1 84 ? -11.290 -1.499 21.611 1.00 76.88 84 SER A CA 1
ATOM 662 C C . SER A 1 84 ? -11.442 -1.367 20.092 1.00 76.88 84 SER A C 1
ATOM 664 O O . SER A 1 84 ? -11.008 -2.257 19.357 1.00 76.88 84 SER A O 1
ATOM 666 N N . GLN A 1 85 ? -11.929 -0.217 19.627 1.00 74.75 85 GLN A N 1
ATOM 667 C CA . GLN A 1 85 ? -12.085 0.117 18.211 1.00 74.75 85 GLN A CA 1
ATOM 668 C C . GLN A 1 85 ? -10.718 0.251 17.545 1.00 74.75 85 GLN A C 1
ATOM 670 O O . GLN A 1 85 ? -10.467 -0.403 16.537 1.00 74.75 85 GLN A O 1
ATOM 675 N N . THR A 1 86 ? -9.781 0.970 18.172 1.00 73.88 86 THR A N 1
ATOM 676 C CA . THR A 1 86 ? -8.394 1.076 17.691 1.00 73.88 86 THR A CA 1
ATOM 677 C C . THR A 1 86 ? -7.737 -0.300 17.542 1.00 73.88 86 THR A C 1
ATOM 679 O O . THR A 1 86 ? -7.067 -0.563 16.547 1.00 73.88 86 THR A O 1
ATOM 682 N N . ARG A 1 87 ? -7.957 -1.229 18.487 1.00 77.50 87 ARG A N 1
ATOM 683 C CA . ARG A 1 87 ? -7.432 -2.605 18.384 1.00 77.50 87 ARG A CA 1
ATOM 684 C C . ARG A 1 87 ? -8.064 -3.398 17.241 1.00 77.50 87 ARG A C 1
ATOM 686 O O . ARG A 1 87 ? -7.342 -4.087 16.525 1.00 77.50 87 ARG A O 1
ATOM 693 N N . CYS A 1 88 ? -9.380 -3.306 17.073 1.00 77.38 88 CYS A N 1
ATOM 694 C CA . CYS A 1 88 ? -10.101 -3.963 15.984 1.00 77.38 88 CYS A CA 1
ATOM 695 C C . CYS A 1 88 ? -9.636 -3.449 14.610 1.00 77.38 88 CYS A C 1
ATOM 697 O O . CYS A 1 88 ? -9.288 -4.241 13.733 1.00 77.38 88 CYS A O 1
ATOM 699 N N . ILE A 1 89 ? -9.534 -2.127 14.460 1.00 73.31 89 ILE A N 1
ATOM 700 C CA . ILE A 1 89 ? -9.078 -1.462 13.238 1.00 73.31 89 ILE A CA 1
ATOM 701 C C . ILE A 1 89 ? -7.628 -1.855 12.924 1.00 73.31 89 ILE A C 1
ATOM 703 O O . ILE A 1 89 ? -7.343 -2.330 11.825 1.00 73.31 89 ILE A O 1
ATOM 707 N N . ASN A 1 90 ? -6.719 -1.767 13.901 1.00 73.56 90 ASN A N 1
ATOM 708 C CA . ASN A 1 90 ? -5.318 -2.158 13.713 1.00 73.56 90 ASN A CA 1
ATOM 709 C C . ASN A 1 90 ? -5.179 -3.618 13.267 1.00 73.56 90 ASN A C 1
ATOM 711 O O . ASN A 1 90 ? -4.345 -3.922 12.415 1.00 73.56 90 ASN A O 1
ATOM 715 N N . ALA A 1 91 ? -6.003 -4.526 13.800 1.00 76.44 91 ALA A N 1
ATOM 716 C CA . ALA A 1 91 ? -5.992 -5.925 13.382 1.00 76.44 91 ALA A CA 1
ATOM 717 C C . ALA A 1 91 ? -6.374 -6.081 11.901 1.00 76.44 91 ALA A C 1
ATOM 719 O O . ALA A 1 91 ? -5.752 -6.868 11.195 1.00 76.44 91 ALA A O 1
ATOM 720 N N . LYS A 1 92 ? -7.337 -5.298 11.399 1.00 73.62 92 LYS A N 1
ATOM 721 C CA . LYS A 1 92 ? -7.725 -5.314 9.980 1.00 73.62 92 LYS A CA 1
ATOM 722 C C . LYS A 1 92 ? -6.586 -4.829 9.079 1.00 73.62 92 LYS A C 1
ATOM 724 O O . LYS A 1 92 ? -6.222 -5.547 8.151 1.00 73.62 92 LYS A O 1
ATOM 729 N N . PHE A 1 93 ? -5.959 -3.701 9.415 1.00 69.69 93 PHE A N 1
ATOM 730 C CA . PHE A 1 93 ? -4.861 -3.109 8.633 1.00 69.69 93 PHE A CA 1
ATOM 731 C C . PHE A 1 93 ? -3.543 -3.885 8.679 1.00 69.69 93 PHE A C 1
ATOM 733 O O . PHE A 1 93 ? -2.744 -3.808 7.750 1.00 69.69 93 PHE A O 1
ATOM 740 N N . THR A 1 94 ? -3.301 -4.642 9.748 1.00 67.88 94 THR A N 1
ATOM 741 C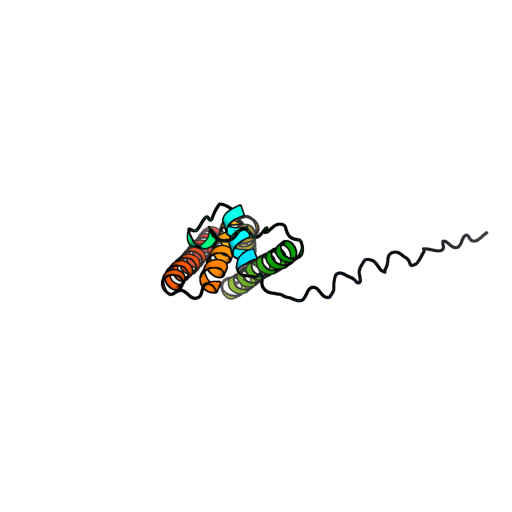 CA . THR A 1 94 ? -2.112 -5.503 9.858 1.00 67.88 94 THR A CA 1
ATOM 742 C C . THR A 1 94 ? -2.318 -6.889 9.247 1.00 67.88 94 THR A C 1
ATOM 744 O O . THR A 1 94 ? -1.334 -7.577 8.989 1.00 67.88 94 THR A O 1
ATOM 747 N N . SER A 1 95 ? -3.570 -7.301 9.010 1.00 65.75 95 SER A N 1
ATOM 748 C CA . SER A 1 95 ? -3.898 -8.626 8.465 1.00 65.75 95 SER A CA 1
ATOM 749 C C . SER A 1 95 ? -4.073 -8.675 6.946 1.00 65.75 95 SER A C 1
ATOM 751 O O . SER A 1 95 ? -3.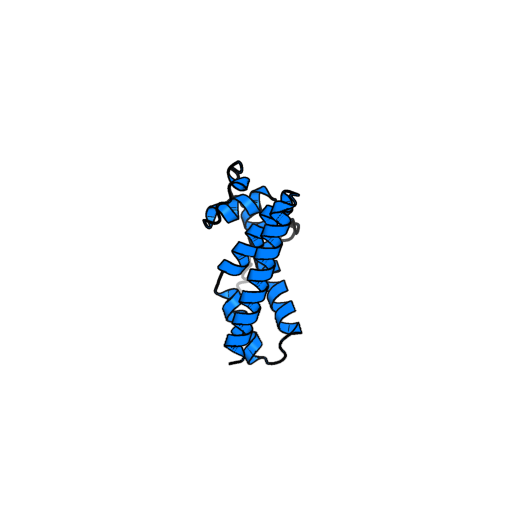872 -9.740 6.366 1.00 65.75 95 SER A O 1
ATOM 753 N N . ASP A 1 96 ? -4.444 -7.561 6.306 1.00 67.00 96 ASP A N 1
ATOM 754 C CA . ASP A 1 96 ? -4.728 -7.519 4.870 1.00 67.00 96 ASP A CA 1
ATOM 755 C C . ASP A 1 96 ? -3.725 -6.628 4.126 1.00 67.00 96 ASP A C 1
ATOM 757 O O . ASP A 1 96 ? -3.761 -5.398 4.204 1.00 67.00 96 ASP A O 1
ATOM 761 N N . ASP A 1 97 ? -2.837 -7.263 3.361 1.00 79.06 97 ASP A N 1
ATOM 762 C CA . ASP A 1 97 ? -1.863 -6.563 2.524 1.00 79.06 97 ASP A CA 1
ATOM 763 C C . ASP A 1 97 ? -2.511 -5.883 1.305 1.00 79.06 97 ASP A C 1
ATOM 765 O O . ASP A 1 97 ? -1.848 -5.095 0.635 1.00 79.06 97 ASP A O 1
ATOM 769 N N . THR A 1 98 ? -3.787 -6.142 0.991 1.00 77.06 98 THR A N 1
ATOM 770 C CA . THR A 1 98 ? -4.478 -5.573 -0.183 1.00 77.06 98 THR A CA 1
ATOM 771 C C . THR A 1 98 ? -4.461 -4.049 -0.164 1.00 77.06 98 THR A C 1
ATOM 773 O O . THR A 1 98 ? -4.150 -3.420 -1.174 1.00 77.06 98 THR A O 1
ATOM 776 N N . PHE A 1 99 ? -4.740 -3.444 0.990 1.00 75.75 99 PHE A N 1
ATOM 777 C CA . PHE A 1 99 ? -4.729 -1.992 1.152 1.00 75.75 99 PHE A CA 1
ATOM 778 C C . PHE A 1 99 ? -3.335 -1.400 0.910 1.00 75.75 99 PHE A C 1
ATOM 780 O O . PHE A 1 99 ? -3.162 -0.508 0.083 1.00 75.75 99 PHE A O 1
ATOM 787 N N . VAL A 1 100 ? -2.323 -1.958 1.579 1.00 81.44 100 VAL A N 1
ATOM 788 C CA . VAL A 1 100 ? -0.922 -1.534 1.446 1.00 81.44 100 VAL A CA 1
ATOM 789 C C . VAL A 1 100 ? -0.432 -1.712 0.008 1.00 81.44 100 VAL A C 1
ATOM 791 O O . VAL A 1 100 ? 0.211 -0.824 -0.545 1.00 81.44 100 VAL A O 1
ATOM 794 N N . ASN A 1 101 ? -0.771 -2.831 -0.634 1.00 84.38 101 ASN A N 1
ATOM 795 C CA . ASN A 1 101 ? -0.387 -3.104 -2.015 1.00 84.38 101 ASN A CA 1
ATOM 796 C C . ASN A 1 101 ? -1.029 -2.105 -2.995 1.00 84.38 101 ASN A C 1
ATOM 798 O O . ASN A 1 101 ? -0.385 -1.723 -3.971 1.00 84.38 101 ASN A O 1
ATOM 802 N N . ASN A 1 102 ? -2.260 -1.648 -2.737 1.00 79.56 102 ASN A N 1
ATOM 803 C CA . ASN A 1 102 ? -2.897 -0.602 -3.541 1.00 79.56 102 ASN A CA 1
ATOM 804 C C . ASN A 1 102 ? -2.220 0.762 -3.363 1.00 79.56 102 ASN A C 1
ATOM 806 O O . ASN A 1 102 ? -2.029 1.456 -4.359 1.00 79.56 102 ASN A O 1
ATOM 810 N N . IL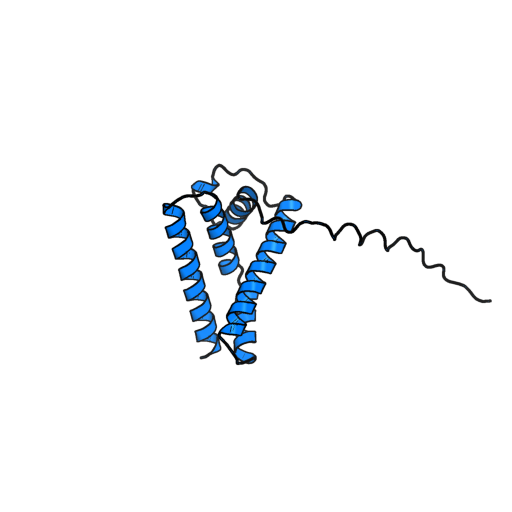E A 1 103 ? -1.785 1.117 -2.149 1.00 79.81 103 ILE A N 1
ATOM 811 C CA . ILE A 1 103 ? -0.979 2.329 -1.924 1.00 79.81 103 ILE A CA 1
ATOM 812 C C . ILE A 1 103 ? 0.343 2.240 -2.690 1.00 79.81 103 ILE A C 1
ATOM 814 O O . ILE A 1 103 ? 0.667 3.144 -3.452 1.00 79.81 103 ILE A O 1
ATOM 818 N N . ILE A 1 104 ? 1.066 1.122 -2.573 1.00 86.19 104 ILE A N 1
ATOM 819 C CA . ILE A 1 104 ? 2.325 0.897 -3.304 1.00 86.19 104 ILE A CA 1
ATOM 820 C C . ILE A 1 104 ? 2.121 1.024 -4.822 1.00 86.19 104 ILE A C 1
ATOM 822 O O . ILE A 1 104 ? 2.939 1.635 -5.511 1.00 86.19 104 ILE A O 1
ATOM 826 N N . LYS A 1 105 ? 1.011 0.495 -5.348 1.00 85.56 105 LYS A N 1
ATOM 827 C CA . LYS A 1 105 ? 0.624 0.675 -6.751 1.00 85.56 105 LYS A CA 1
ATOM 828 C C . LYS A 1 105 ? 0.368 2.149 -7.084 1.00 85.56 105 LYS A C 1
ATOM 830 O O . LYS A 1 105 ? 0.847 2.618 -8.114 1.00 85.56 105 LYS A O 1
ATOM 835 N N . GLY A 1 106 ? -0.391 2.863 -6.253 1.00 79.06 106 GLY A N 1
ATOM 836 C CA . GLY A 1 106 ? -0.669 4.291 -6.426 1.00 79.06 106 GLY A CA 1
ATOM 837 C C . GLY A 1 106 ? 0.616 5.113 -6.494 1.00 79.06 106 GLY A C 1
ATOM 838 O O . GLY A 1 106 ? 0.806 5.886 -7.425 1.00 79.06 106 GLY A O 1
ATOM 839 N N . GLU A 1 107 ? 1.554 4.851 -5.593 1.00 83.06 107 GLU A N 1
ATOM 840 C CA . GLU A 1 107 ? 2.856 5.523 -5.523 1.00 83.06 107 GLU A CA 1
ATOM 841 C C . GLU A 1 107 ? 3.746 5.217 -6.739 1.00 83.06 107 GLU A C 1
ATOM 843 O O . GLU A 1 107 ? 4.364 6.116 -7.323 1.00 83.06 107 GLU A O 1
ATOM 848 N N . ALA A 1 108 ? 3.732 3.965 -7.216 1.00 84.19 108 ALA A N 1
ATOM 849 C CA . ALA A 1 108 ? 4.381 3.594 -8.475 1.00 84.19 108 ALA A CA 1
ATOM 850 C C . ALA A 1 108 ? 3.814 4.391 -9.663 1.00 84.19 108 ALA A C 1
ATOM 852 O O . ALA A 1 108 ? 4.552 4.801 -10.560 1.00 84.19 108 ALA A O 1
ATOM 853 N N . LEU A 1 109 ? 2.497 4.613 -9.683 1.00 82.56 109 LEU A N 1
ATOM 854 C CA . LEU A 1 109 ? 1.834 5.393 -10.721 1.00 82.56 109 LEU A CA 1
ATOM 855 C C . LEU A 1 109 ? 2.148 6.898 -10.590 1.00 82.56 109 LEU A C 1
ATOM 857 O O . LEU A 1 109 ? 2.479 7.530 -11.594 1.00 82.56 109 LEU A O 1
ATOM 861 N N . ALA A 1 110 ? 2.120 7.471 -9.385 1.00 78.44 110 ALA A N 1
ATOM 862 C CA . ALA A 1 110 ? 2.442 8.886 -9.138 1.00 78.44 110 ALA A CA 1
ATOM 863 C C . ALA A 1 110 ? 3.842 9.245 -9.639 1.00 78.44 110 ALA A C 1
ATOM 865 O O . ALA A 1 110 ? 4.032 10.266 -10.304 1.00 78.44 110 ALA A O 1
ATOM 866 N N . SER A 1 111 ? 4.802 8.353 -9.390 1.00 78.38 111 SER A N 1
ATOM 867 C CA . SER A 1 111 ? 6.205 8.506 -9.788 1.00 78.38 111 SER A CA 1
ATOM 868 C C . SER A 1 111 ? 6.414 8.661 -11.302 1.00 78.38 111 SER A C 1
ATOM 870 O O . SER A 1 111 ? 7.466 9.120 -11.737 1.00 78.38 111 SER A O 1
ATOM 872 N N . LEU A 1 112 ? 5.415 8.318 -12.123 1.00 73.56 112 LEU A N 1
ATOM 873 C CA . LEU A 1 112 ? 5.464 8.466 -13.578 1.00 73.56 112 LEU A CA 1
ATOM 874 C C . LEU A 1 112 ? 4.978 9.837 -14.094 1.00 73.56 112 LEU A C 1
ATOM 876 O O . LEU A 1 112 ? 5.028 10.063 -15.301 1.00 73.56 112 LEU A O 1
ATOM 880 N N . GLY A 1 113 ? 4.504 10.741 -13.226 1.00 63.28 113 GLY A N 1
ATOM 881 C CA . GLY A 1 113 ? 4.220 12.143 -13.575 1.00 63.28 113 GLY A CA 1
ATOM 882 C C . GLY A 1 113 ? 3.075 12.380 -14.574 1.00 63.28 113 GLY A C 1
ATOM 883 O O . GLY A 1 113 ? 3.142 13.321 -15.363 1.00 63.28 113 GLY A O 1
ATOM 884 N N . ASP A 1 114 ? 2.031 11.545 -14.561 1.00 64.25 114 ASP A N 1
ATOM 885 C CA . ASP A 1 114 ? 0.930 11.561 -15.541 1.00 64.25 114 ASP A CA 1
ATOM 886 C C . ASP A 1 114 ? -0.419 11.981 -14.914 1.00 64.25 114 ASP A C 1
ATOM 888 O O . ASP A 1 114 ? -0.773 11.540 -13.820 1.00 64.25 114 ASP A O 1
ATOM 892 N N . LYS A 1 115 ? -1.209 12.804 -15.619 1.00 58.38 115 LYS A N 1
ATOM 893 C CA . LYS A 1 115 ? -2.542 13.249 -15.172 1.00 58.38 115 LYS A CA 1
ATOM 894 C C . LYS A 1 115 ? -3.564 12.116 -15.108 1.00 58.38 115 LYS A C 1
ATOM 896 O O . LYS A 1 115 ? -4.347 12.097 -14.166 1.00 58.38 115 LYS A O 1
ATOM 901 N N . GLU A 1 116 ? -3.532 11.160 -16.037 1.00 66.00 116 GLU A N 1
ATOM 902 C CA . GLU A 1 116 ? -4.403 9.972 -15.973 1.00 66.00 116 GLU A CA 1
ATOM 903 C C . GLU A 1 116 ? -4.091 9.142 -14.714 1.00 66.00 116 GLU A C 1
ATOM 905 O O . GLU A 1 116 ? -4.964 8.538 -14.091 1.00 66.00 116 GLU A O 1
ATOM 910 N N . LYS A 1 117 ? -2.836 9.186 -14.255 1.00 61.78 117 LYS A N 1
ATOM 911 C CA . LYS A 1 117 ? -2.425 8.533 -13.010 1.00 61.78 117 LYS A CA 1
ATOM 912 C C . LYS A 1 117 ? -2.886 9.277 -11.772 1.00 61.78 117 LYS A C 1
ATOM 914 O O . LYS A 1 117 ? -3.186 8.611 -10.793 1.00 61.78 117 LYS A O 1
ATOM 919 N N . SER A 1 118 ? -3.026 10.602 -11.816 1.00 55.88 118 SER A N 1
ATOM 920 C CA . SER A 1 118 ? -3.670 11.355 -10.730 1.00 55.88 118 SER A CA 1
ATOM 921 C C . SER A 1 118 ? -5.105 10.877 -10.489 1.00 55.88 118 SER A C 1
ATOM 923 O O . SER A 1 118 ? -5.531 10.795 -9.342 1.00 55.88 118 SER A O 1
ATOM 925 N N . GLU A 1 119 ? -5.838 10.521 -11.548 1.00 63.97 119 GLU A N 1
ATOM 926 C CA . GLU A 1 119 ? -7.183 9.944 -11.432 1.00 63.97 119 GLU A CA 1
ATOM 927 C C . GLU A 1 119 ? -7.133 8.512 -10.868 1.00 63.97 119 GLU A C 1
ATOM 929 O O . GLU A 1 119 ? -7.920 8.172 -9.984 1.00 63.97 119 GLU A O 1
ATOM 934 N N . LYS A 1 120 ? -6.155 7.689 -11.286 1.00 64.94 120 LYS A N 1
ATOM 935 C CA . LYS A 1 120 ? -5.912 6.357 -10.690 1.00 64.94 120 LYS A CA 1
ATOM 936 C C . LYS A 1 120 ? -5.510 6.438 -9.206 1.00 64.94 120 LYS A C 1
ATOM 938 O O . LYS A 1 120 ? -5.956 5.604 -8.424 1.00 64.94 120 LYS A O 1
ATOM 943 N N . LEU A 1 121 ? -4.698 7.422 -8.809 1.00 65.00 121 LEU A N 1
ATOM 944 C CA . LEU A 1 121 ? -4.330 7.684 -7.412 1.00 65.00 121 LEU A CA 1
ATOM 945 C C . LEU A 1 121 ? -5.533 8.112 -6.591 1.00 65.00 121 LEU A C 1
ATOM 947 O O . LEU A 1 121 ? -5.761 7.539 -5.536 1.00 65.00 121 LEU A O 1
ATOM 951 N N . SER A 1 122 ? -6.333 9.048 -7.101 1.00 63.56 122 SER A N 1
ATOM 952 C CA . SER A 1 122 ? -7.560 9.465 -6.427 1.00 63.56 122 SER A CA 1
ATOM 953 C C . SER A 1 122 ? -8.499 8.275 -6.199 1.00 63.56 122 SER A C 1
ATOM 955 O O . SER A 1 122 ? -9.072 8.150 -5.124 1.00 63.56 122 SER A O 1
ATOM 957 N N . ALA A 1 123 ? -8.581 7.329 -7.143 1.00 65.25 123 ALA A N 1
ATOM 958 C CA . ALA A 1 123 ? -9.325 6.085 -6.942 1.00 65.25 123 ALA A CA 1
ATOM 959 C C . ALA A 1 123 ? -8.708 5.163 -5.867 1.00 65.25 123 ALA A C 1
ATOM 961 O O . ALA A 1 123 ? -9.449 4.510 -5.133 1.00 65.25 123 ALA A O 1
ATOM 962 N N . VAL A 1 124 ? -7.375 5.105 -5.744 1.00 65.62 124 VAL A N 1
ATOM 963 C CA . VAL A 1 124 ? -6.679 4.379 -4.662 1.00 65.62 124 VAL A CA 1
ATOM 964 C C . VAL A 1 124 ? -6.928 5.041 -3.306 1.00 65.62 124 VAL A C 1
ATOM 966 O O . VAL A 1 124 ? -7.193 4.337 -2.336 1.00 65.62 124 VAL A O 1
ATOM 969 N N . GLU A 1 125 ? -6.885 6.370 -3.236 1.00 65.50 125 GLU A N 1
ATOM 970 C CA . GLU A 1 125 ? -7.193 7.151 -2.035 1.00 65.50 125 GLU A CA 1
ATOM 971 C C . GLU A 1 125 ? -8.657 6.976 -1.619 1.00 65.50 125 GLU A C 1
ATOM 973 O O . GLU A 1 125 ? -8.930 6.719 -0.451 1.00 65.50 125 GLU A O 1
ATOM 978 N N . SER A 1 126 ? -9.600 7.021 -2.565 1.00 67.81 126 SER A N 1
ATOM 979 C CA . SER A 1 126 ? -11.015 6.746 -2.293 1.00 67.81 126 SER A CA 1
ATOM 980 C C . SER A 1 126 ? -11.246 5.302 -1.852 1.00 67.81 126 SER A C 1
ATOM 982 O O . SER A 1 126 ? -11.958 5.076 -0.881 1.00 67.81 126 SER A O 1
ATOM 984 N N . PHE A 1 127 ? -10.604 4.314 -2.490 1.00 67.31 127 PHE A N 1
ATOM 985 C CA . PHE A 1 127 ? -10.642 2.927 -2.012 1.00 67.31 127 PHE A CA 1
ATOM 986 C C . PHE A 1 127 ? -10.088 2.822 -0.590 1.00 67.31 127 PHE A C 1
ATOM 988 O O . PHE A 1 127 ? -10.631 2.098 0.246 1.00 67.31 127 PHE A O 1
ATOM 995 N N . ALA A 1 128 ? -9.006 3.548 -0.311 1.00 64.38 128 ALA A N 1
ATOM 996 C CA . ALA A 1 128 ? -8.408 3.561 1.001 1.00 64.38 128 ALA A CA 1
ATOM 997 C C . ALA A 1 128 ? -9.372 4.152 2.045 1.00 64.38 128 ALA A C 1
ATOM 999 O O . ALA A 1 128 ? -9.601 3.556 3.097 1.00 64.38 128 ALA A O 1
ATOM 1000 N N . GLU A 1 129 ? -10.003 5.277 1.733 1.00 67.06 129 GLU A N 1
ATOM 1001 C CA . GLU A 1 129 ? -11.015 5.912 2.573 1.00 67.06 129 GLU A CA 1
ATOM 1002 C C . GLU A 1 129 ? -12.241 5.009 2.792 1.00 67.06 129 GLU A C 1
ATOM 1004 O O . GLU A 1 129 ? -12.702 4.858 3.926 1.00 67.06 129 GLU A O 1
ATOM 1009 N N . GLU A 1 130 ? -12.741 4.346 1.748 1.00 67.88 130 GLU A N 1
ATOM 1010 C CA . GLU A 1 130 ? -13.852 3.393 1.833 1.00 67.88 130 GLU A CA 1
ATOM 1011 C C . GLU A 1 130 ? -13.498 2.181 2.702 1.00 67.88 130 GLU A C 1
ATOM 1013 O O . GLU A 1 130 ? -14.289 1.776 3.558 1.00 67.88 130 GLU A O 1
ATOM 1018 N N . PHE A 1 131 ? -12.300 1.614 2.534 1.00 67.94 131 PHE A N 1
ATOM 1019 C CA . PHE A 1 131 ? -11.821 0.488 3.334 1.00 67.94 131 PHE A CA 1
ATOM 1020 C C . PHE A 1 131 ? -11.630 0.884 4.805 1.00 67.94 131 PHE A C 1
ATOM 1022 O O . PHE A 1 131 ? -12.065 0.153 5.695 1.00 67.94 131 PHE A O 1
ATOM 1029 N N . ILE A 1 132 ? -11.051 2.062 5.067 1.00 67.56 132 ILE A N 1
ATOM 1030 C CA . ILE A 1 132 ? -10.947 2.667 6.404 1.00 67.56 132 ILE A CA 1
ATOM 1031 C C . ILE A 1 132 ? -12.335 2.824 7.025 1.00 67.56 132 ILE A C 1
ATOM 1033 O O . ILE A 1 132 ? -12.579 2.345 8.131 1.00 67.56 132 ILE A O 1
ATOM 1037 N N . THR A 1 133 ? -13.265 3.443 6.303 1.00 69.00 133 THR A N 1
ATOM 1038 C CA . THR A 1 133 ? -14.629 3.704 6.775 1.00 69.00 133 THR A CA 1
ATOM 1039 C C . THR A 1 133 ? -15.381 2.404 7.042 1.00 69.00 133 THR A C 1
ATOM 1041 O O . THR A 1 133 ? -16.103 2.297 8.035 1.00 69.00 133 THR A O 1
ATOM 1044 N N . SER A 1 134 ? -15.183 1.388 6.200 1.00 72.00 134 SER A N 1
ATOM 1045 C CA . SER A 1 134 ? -15.738 0.047 6.381 1.00 72.00 134 SER A CA 1
ATOM 1046 C C . SER A 1 134 ? -15.160 -0.638 7.621 1.00 72.00 134 SER A C 1
ATOM 1048 O O . SER A 1 134 ? -15.918 -1.156 8.443 1.00 72.00 134 SER A O 1
ATOM 1050 N N . ALA A 1 135 ? -13.837 -0.584 7.808 1.00 68.75 135 ALA A N 1
ATOM 1051 C CA . ALA A 1 135 ? -13.163 -1.132 8.980 1.00 68.75 135 ALA A CA 1
ATOM 1052 C C . ALA A 1 135 ? -13.670 -0.467 10.265 1.00 68.75 135 ALA A C 1
ATOM 1054 O O . ALA A 1 135 ? -14.080 -1.173 11.185 1.00 68.75 135 ALA A O 1
ATOM 1055 N N . ILE A 1 136 ? -13.744 0.868 10.288 1.00 69.06 136 ILE A N 1
ATOM 1056 C CA . ILE A 1 136 ? -14.326 1.644 11.389 1.00 69.06 136 ILE A CA 1
ATOM 1057 C C . ILE A 1 136 ? -15.766 1.196 11.634 1.00 69.06 136 ILE A C 1
ATOM 1059 O O . ILE A 1 136 ? -16.069 0.723 12.722 1.00 69.06 136 ILE A O 1
ATOM 1063 N N . SER A 1 137 ? -16.636 1.247 10.624 1.00 72.81 137 SER A N 1
ATOM 1064 C CA . SER A 1 137 ? -18.054 0.876 10.754 1.00 72.81 137 SER A CA 1
ATOM 1065 C C . SER A 1 137 ? -18.241 -0.549 11.284 1.00 72.81 137 SER A C 1
ATOM 1067 O O . SER A 1 137 ? -19.129 -0.788 12.095 1.00 72.81 137 SER A O 1
ATOM 1069 N N . SER A 1 138 ? -17.377 -1.486 10.881 1.00 72.81 138 SER A N 1
ATOM 1070 C CA . SER A 1 138 ? -17.399 -2.874 11.362 1.00 72.81 138 SER A CA 1
ATOM 1071 C C . SER A 1 138 ? -16.887 -3.051 12.795 1.00 72.81 138 SER A C 1
ATOM 1073 O O . SER A 1 138 ? -17.224 -4.037 13.439 1.00 72.81 138 SER A O 1
ATOM 1075 N N . CYS A 1 139 ? -16.063 -2.122 13.281 1.00 73.94 139 CYS A N 1
ATOM 1076 C CA . CYS A 1 139 ? -15.524 -2.112 14.640 1.00 73.94 139 CYS A CA 1
ATOM 1077 C C . CYS A 1 139 ? -16.370 -1.260 15.606 1.00 73.94 139 CYS A C 1
ATOM 1079 O O . CYS A 1 139 ? -16.234 -1.414 16.818 1.00 73.94 139 CYS A O 1
ATOM 1081 N N . LEU A 1 140 ? -17.209 -0.359 15.078 1.00 66.31 140 LEU A N 1
ATOM 1082 C CA . LEU A 1 140 ? -18.180 0.461 15.814 1.00 66.31 140 LEU A CA 1
ATOM 1083 C C . LEU A 1 140 ? -19.552 -0.218 15.985 1.00 66.31 140 LEU A C 1
ATOM 1085 O O . LEU A 1 140 ? -20.337 0.233 16.820 1.00 66.31 140 LEU A O 1
ATOM 1089 N N . GLY A 1 141 ? -19.853 -1.223 15.155 1.00 58.50 141 GLY A N 1
ATOM 1090 C CA . GLY A 1 141 ? -21.142 -1.922 15.080 1.00 58.50 141 GLY A CA 1
ATOM 1091 C C . GLY A 1 141 ? -21.263 -3.141 15.981 1.00 58.50 141 GLY A C 1
ATOM 1092 O O . GLY A 1 141 ? -20.252 -3.853 16.168 1.00 58.50 141 GLY A O 1
#

Foldseek 3Di:
DDDDPPPDPPVPVVVVVPPPLPLDQADLLLLLQLLVVVVVDDPVSPPRPDDNPPPNSVVNLVVLLVVVLVVLLVVVVVVDPDPQLSVQLSCVSVPDCPLVSLVSVLVSLVNVVDPVSVVSNVVSVVVNVVVSVVSSVVSVD

Secondary structure (DSSP, 8-state):
--------TTSGGGSTTSTT----PPPHHHHHHHHHHTT---GGGTT----TTSHHHHHHHHHHHHHHHHHHHHHHHHH---HHHHHHHHHHHHH-HHHHHHHHHHHHHHTT--HHHHHHHHHHHHHHHHHHHHHHHHHH-

Organism: NCBI:txid315576

Seq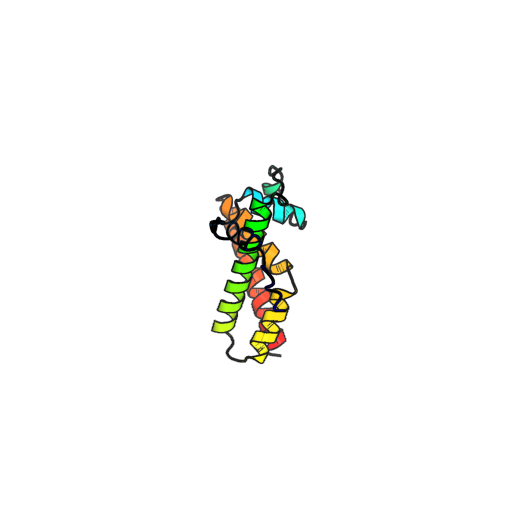uence (141 aa):
MNSRTIITLTTLLLLWNIDLISCEEPSFECLAAYSKSRGLNEPEFNHVTYDSSQPQCVAALRQFTDKIRSDIIEKMSEISTDPSQTRCINAKFTSDDTFVNNIIKGEALASLGDKEKSEKLSAVESFAEEFITSAISSCLG

Solvent-accessible surface area (backbone atoms only — not comparable to full-atom values): 8237 Å² total; per-residue (Å²): 139,84,84,79,83,79,78,75,88,71,73,71,70,77,67,73,78,68,86,74,75,67,91,53,76,59,49,52,56,34,30,34,26,43,24,41,74,72,69,57,72,49,82,88,40,67,83,58,82,51,67,39,80,41,69,70,38,43,51,20,47,49,52,50,52,52,47,55,54,49,55,50,52,53,55,48,56,77,78,42,90,49,75,66,39,50,51,48,39,50,52,52,66,75,70,43,63,66,63,58,49,42,50,42,38,30,52,28,41,52,71,67,76,44,72,74,34,52,55,53,30,50,51,41,51,50,51,48,50,51,51,50,51,48,42,48,52,65,46,75,102